Protein AF-A0A8H3QKE8-F1 (afdb_monomer_lite)

Structure (mmCIF, N/CA/C/O backbone):
data_AF-A0A8H3QKE8-F1
#
_entry.id   AF-A0A8H3QKE8-F1
#
loop_
_atom_site.group_PDB
_atom_site.id
_atom_site.type_symbol
_atom_site.label_atom_id
_atom_site.label_alt_id
_atom_site.label_comp_id
_atom_site.label_asym_id
_atom_site.label_entity_id
_atom_site.label_seq_id
_atom_site.pdbx_PDB_ins_code
_atom_site.Cartn_x
_atom_site.Cartn_y
_atom_site.Cartn_z
_atom_site.occupancy
_atom_site.B_iso_or_equiv
_atom_site.auth_seq_id
_atom_site.auth_comp_id
_atom_site.auth_asym_id
_atom_site.auth_atom_id
_atom_site.pdbx_PDB_model_num
ATOM 1 N N . MET A 1 1 ? 6.352 -2.243 0.664 1.00 73.75 1 MET A N 1
ATOM 2 C CA . MET A 1 1 ? 5.287 -1.216 0.732 1.00 73.75 1 MET A CA 1
ATOM 3 C C . MET A 1 1 ? 5.691 0.161 0.222 1.00 73.75 1 MET A C 1
ATOM 5 O O . MET A 1 1 ? 5.378 0.461 -0.923 1.00 73.75 1 MET A O 1
ATOM 9 N N . LEU A 1 2 ? 6.408 1.003 0.982 1.00 78.69 2 LEU A N 1
ATOM 10 C CA . LEU A 1 2 ? 6.655 2.410 0.589 1.00 78.69 2 LEU A CA 1
ATOM 11 C C . LEU A 1 2 ? 7.324 2.597 -0.787 1.00 78.69 2 LEU A C 1
ATOM 13 O O . LEU A 1 2 ? 6.950 3.490 -1.543 1.00 78.69 2 LEU A O 1
ATOM 17 N N . LEU A 1 3 ? 8.290 1.741 -1.138 1.00 80.44 3 LEU A N 1
ATOM 18 C CA . LEU A 1 3 ? 8.970 1.799 -2.440 1.00 80.44 3 LEU A CA 1
ATOM 19 C C . LEU A 1 3 ? 8.047 1.469 -3.621 1.00 80.44 3 LEU A C 1
ATOM 21 O O . LEU A 1 3 ? 8.253 1.989 -4.713 1.00 80.44 3 LEU A O 1
ATOM 25 N N . ASN A 1 4 ? 7.045 0.622 -3.399 1.00 84.06 4 ASN A N 1
ATOM 26 C CA . ASN A 1 4 ? 6.115 0.181 -4.438 1.00 84.06 4 ASN A CA 1
ATOM 27 C C . ASN A 1 4 ? 4.940 1.151 -4.585 1.00 84.06 4 ASN A C 1
ATOM 29 O O . ASN A 1 4 ? 4.376 1.299 -5.663 1.00 84.06 4 ASN A O 1
ATOM 33 N N . GLU A 1 5 ? 4.639 1.907 -3.533 1.00 82.44 5 GLU A N 1
ATOM 34 C CA . GLU A 1 5 ? 3.743 3.055 -3.612 1.00 82.44 5 GLU A CA 1
ATOM 35 C C . GLU A 1 5 ? 4.321 4.201 -4.462 1.00 82.44 5 GLU A C 1
ATOM 37 O O . GLU A 1 5 ? 3.583 4.914 -5.139 1.00 82.44 5 GLU A O 1
ATOM 42 N N . TYR A 1 6 ? 5.648 4.359 -4.475 1.00 84.25 6 TYR A N 1
ATOM 43 C CA . TYR A 1 6 ? 6.349 5.377 -5.261 1.00 84.25 6 TYR A CA 1
ATOM 44 C C . TYR A 1 6 ? 7.433 4.739 -6.139 1.00 84.25 6 TYR A C 1
ATOM 46 O O . TYR A 1 6 ? 8.629 4.869 -5.849 1.00 84.25 6 TYR A O 1
ATOM 54 N N . PRO A 1 7 ? 7.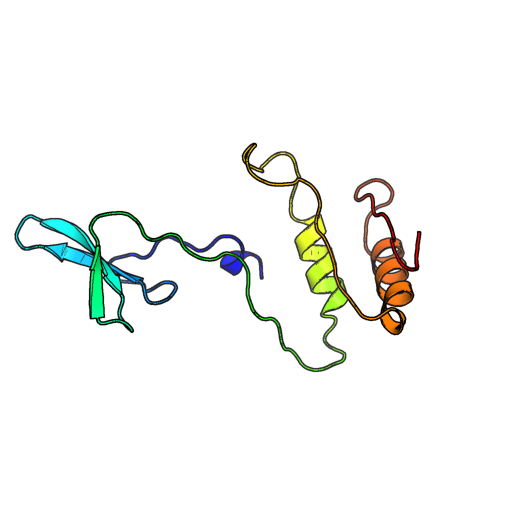038 4.052 -7.227 1.00 87.69 7 PRO A N 1
ATOM 55 C CA . PRO A 1 7 ? 7.979 3.313 -8.053 1.00 87.69 7 PRO A CA 1
ATOM 56 C C . PRO A 1 7 ? 9.029 4.251 -8.660 1.00 87.69 7 PRO A C 1
ATOM 58 O O . PRO A 1 7 ? 8.723 5.303 -9.238 1.00 87.69 7 PRO A O 1
ATOM 61 N N . LYS A 1 8 ? 10.302 3.855 -8.541 1.00 89.25 8 LYS A N 1
ATOM 62 C CA . LYS A 1 8 ? 11.419 4.572 -9.169 1.00 89.25 8 LYS A CA 1
ATOM 63 C C . LYS A 1 8 ? 11.303 4.500 -10.691 1.00 89.25 8 LYS A C 1
ATOM 65 O O . LYS A 1 8 ? 10.729 3.572 -11.249 1.00 89.25 8 LYS A O 1
ATOM 70 N N . LYS A 1 9 ? 11.872 5.490 -11.379 1.00 89.81 9 LYS A N 1
ATOM 71 C CA . LYS A 1 9 ? 11.910 5.491 -12.847 1.00 89.81 9 LYS A CA 1
ATOM 72 C C . LYS A 1 9 ? 12.775 4.320 -13.339 1.00 89.81 9 LYS A C 1
ATOM 74 O O . LYS A 1 9 ? 13.833 4.103 -12.743 1.00 89.81 9 LYS A O 1
ATOM 79 N N . PRO A 1 10 ? 12.369 3.609 -14.406 1.00 93.31 10 PRO A N 1
ATOM 80 C CA . PRO A 1 10 ? 13.245 2.639 -15.045 1.00 93.31 10 PRO A CA 1
ATOM 81 C C . PRO A 1 10 ? 14.466 3.359 -15.619 1.00 93.31 10 PRO A C 1
ATOM 83 O O . PRO A 1 10 ? 14.352 4.488 -16.107 1.00 93.31 10 PRO A O 1
ATOM 86 N N . THR A 1 11 ? 15.624 2.714 -15.549 1.00 93.75 11 THR A N 1
ATOM 87 C CA . THR A 1 11 ? 16.888 3.227 -16.095 1.00 93.75 11 THR A CA 1
ATOM 88 C C . THR A 1 11 ? 17.431 2.258 -17.137 1.00 93.75 11 THR A C 1
ATOM 90 O O . THR A 1 11 ? 16.772 1.279 -17.482 1.00 93.75 11 THR A O 1
ATOM 93 N N . ILE A 1 12 ? 18.609 2.554 -17.689 1.00 91.75 12 ILE A N 1
ATOM 94 C CA . ILE A 1 12 ? 19.276 1.670 -18.655 1.00 91.75 12 ILE A CA 1
ATOM 95 C C . ILE A 1 12 ? 19.713 0.363 -17.979 1.00 91.75 12 ILE A C 1
ATOM 97 O O . ILE A 1 12 ? 19.656 -0.692 -18.600 1.00 91.75 12 ILE A O 1
ATOM 101 N N . ASP A 1 13 ? 20.069 0.433 -16.695 1.00 92.75 13 ASP A N 1
ATOM 102 C CA . ASP A 1 13 ? 20.626 -0.694 -15.938 1.00 92.75 13 ASP A CA 1
ATOM 103 C C . ASP A 1 13 ? 19.602 -1.369 -15.017 1.00 92.75 13 ASP A C 1
ATOM 105 O O . ASP A 1 13 ? 19.852 -2.450 -14.487 1.00 92.75 13 ASP A O 1
ATOM 109 N N . LYS A 1 14 ? 18.451 -0.727 -14.781 1.00 94.50 14 LYS A N 1
ATOM 110 C CA . LYS A 1 14 ? 17.448 -1.205 -13.829 1.00 94.50 14 LYS A CA 1
ATOM 111 C C . LYS A 1 14 ? 16.056 -1.220 -14.436 1.00 94.50 14 LYS A C 1
ATOM 113 O O . LYS A 1 14 ? 15.453 -0.171 -14.681 1.00 94.50 14 LYS A O 1
ATOM 118 N N . GLU A 1 15 ? 15.536 -2.432 -14.588 1.00 94.56 15 GLU A N 1
ATOM 119 C CA . GLU A 1 15 ? 14.142 -2.671 -14.936 1.00 94.56 15 GLU A CA 1
ATOM 120 C C . GLU A 1 15 ? 13.214 -2.310 -13.765 1.00 94.56 15 GLU A C 1
ATOM 122 O O . GLU A 1 15 ? 13.512 -2.586 -12.599 1.00 94.56 15 GLU A O 1
ATOM 127 N N . VAL A 1 16 ? 12.074 -1.691 -14.079 1.00 94.12 16 VAL A N 1
ATOM 128 C CA . VAL A 1 16 ? 10.979 -1.443 -13.135 1.00 94.12 16 VAL A CA 1
ATOM 129 C C . VAL A 1 16 ? 9.659 -1.769 -13.820 1.00 94.12 16 VAL A C 1
ATOM 131 O O . VAL A 1 16 ? 9.349 -1.177 -14.850 1.00 94.12 16 VAL A O 1
ATOM 134 N N . GLN A 1 17 ? 8.874 -2.688 -13.246 1.00 93.62 17 GLN A N 1
ATOM 135 C CA . GLN A 1 17 ? 7.573 -3.115 -13.790 1.00 93.62 17 GLN A CA 1
ATOM 136 C C . GLN A 1 17 ? 7.651 -3.479 -15.282 1.00 93.62 17 GLN A C 1
ATOM 138 O O . GLN A 1 17 ? 6.844 -3.019 -16.087 1.00 93.62 17 GLN A O 1
ATOM 143 N N . PHE A 1 18 ? 8.662 -4.277 -15.646 1.00 95.75 18 PHE A N 1
ATOM 144 C CA . PHE A 1 18 ? 8.927 -4.723 -17.018 1.00 95.75 18 PHE A CA 1
ATOM 145 C C . PHE A 1 18 ? 9.339 -3.617 -17.991 1.00 95.75 18 PHE A C 1
ATOM 147 O O . PHE A 1 18 ? 9.430 -3.857 -19.190 1.00 95.75 18 PHE A O 1
ATOM 154 N N . TRP A 1 19 ? 9.611 -2.406 -17.508 1.00 96.75 19 TRP A N 1
ATOM 155 C CA . TRP A 1 19 ? 10.122 -1.310 -18.321 1.00 96.75 19 TRP A CA 1
ATOM 156 C C . TRP A 1 19 ? 11.609 -1.103 -18.076 1.00 96.75 19 TRP A C 1
ATOM 158 O O . TRP A 1 19 ? 12.051 -1.005 -16.932 1.00 96.75 19 TRP A O 1
ATOM 168 N N . ILE A 1 20 ? 12.373 -0.955 -19.156 1.00 96.88 20 ILE A N 1
ATOM 169 C CA . ILE A 1 20 ? 13.793 -0.588 -19.124 1.00 96.88 20 ILE A CA 1
ATOM 170 C C . ILE A 1 20 ? 14.062 0.525 -20.139 1.00 96.88 20 ILE A C 1
ATOM 172 O O . ILE A 1 20 ? 13.445 0.558 -21.208 1.00 96.88 20 ILE A O 1
ATOM 176 N N . GLN A 1 21 ? 14.957 1.461 -19.820 1.00 96.19 21 GLN A N 1
ATOM 177 C CA . GLN A 1 21 ? 15.346 2.491 -20.783 1.00 96.19 21 GLN A CA 1
ATOM 178 C C . GLN A 1 21 ? 16.360 1.936 -21.781 1.00 96.19 21 GLN A C 1
ATOM 180 O O . GLN A 1 21 ? 17.309 1.249 -21.420 1.00 96.19 21 GLN A O 1
ATOM 185 N N . LYS A 1 22 ? 16.195 2.283 -23.053 1.00 93.69 22 LYS A N 1
ATOM 186 C CA . LYS A 1 22 ? 17.160 2.011 -24.117 1.00 93.69 22 LYS A CA 1
ATOM 187 C C . LYS A 1 22 ? 17.469 3.297 -24.861 1.00 93.69 22 LYS A C 1
ATOM 189 O O . LYS A 1 22 ? 16.636 4.198 -24.928 1.00 93.69 22 LYS A O 1
ATOM 194 N N . LYS A 1 23 ? 18.674 3.384 -25.415 1.00 91.88 23 LYS A N 1
ATOM 195 C CA . LYS A 1 23 ? 19.039 4.445 -26.353 1.00 91.88 23 LYS A CA 1
ATOM 196 C C . LYS A 1 23 ? 18.936 3.896 -27.765 1.00 91.88 23 LYS A C 1
ATOM 198 O O . LYS A 1 23 ? 19.479 2.832 -28.044 1.00 91.88 23 LYS A O 1
ATOM 203 N N . ASP A 1 24 ? 18.238 4.618 -28.624 1.00 84.50 24 ASP A N 1
ATOM 204 C CA . ASP A 1 24 ? 18.234 4.339 -30.056 1.00 84.50 24 ASP A CA 1
ATOM 205 C C . ASP A 1 24 ? 19.573 4.763 -30.700 1.00 84.50 24 ASP A C 1
ATOM 207 O O . ASP A 1 24 ? 20.393 5.434 -30.065 1.00 84.50 24 ASP A O 1
ATOM 211 N N . GLN A 1 25 ? 19.786 4.427 -31.975 1.00 87.25 25 GLN A N 1
ATOM 212 C CA . GLN A 1 25 ? 20.946 4.843 -32.776 1.00 87.25 25 GLN A CA 1
ATOM 213 C C . GLN A 1 25 ? 21.139 6.370 -32.765 1.00 87.25 25 GLN A C 1
ATOM 215 O O . GLN A 1 25 ? 22.261 6.872 -32.776 1.00 87.25 25 GLN A O 1
ATOM 220 N N . THR A 1 26 ? 20.041 7.120 -32.638 1.00 88.88 26 THR A N 1
ATOM 221 C CA . THR A 1 26 ? 20.023 8.587 -32.516 1.00 88.88 26 THR A CA 1
ATOM 222 C C . THR A 1 26 ? 20.293 9.110 -31.094 1.00 88.88 26 THR A C 1
ATOM 224 O O . THR A 1 26 ? 20.158 10.305 -30.839 1.00 88.88 26 THR A O 1
ATOM 227 N N . LYS A 1 27 ? 20.649 8.236 -30.139 1.00 87.50 27 LYS A N 1
ATOM 228 C CA . LYS A 1 27 ? 20.799 8.508 -28.693 1.00 87.50 27 LYS A CA 1
ATOM 229 C C . LYS A 1 27 ? 19.522 8.972 -27.975 1.00 87.50 27 LYS A C 1
ATOM 231 O O . LYS A 1 27 ? 19.595 9.356 -26.805 1.00 87.50 27 LYS A O 1
ATOM 236 N N . LYS A 1 28 ? 18.350 8.901 -28.617 1.00 89.75 28 LYS A N 1
ATOM 237 C CA . LYS A 1 28 ? 17.056 9.174 -27.970 1.00 89.75 28 LYS A CA 1
ATOM 238 C C . LYS A 1 28 ? 16.691 8.065 -26.986 1.00 89.75 28 LYS A C 1
ATOM 240 O O . LYS A 1 28 ? 16.946 6.893 -27.252 1.00 89.75 28 LYS A O 1
ATOM 245 N N . ILE A 1 29 ? 16.092 8.445 -25.857 1.00 91.69 29 ILE A N 1
ATOM 246 C CA . ILE A 1 29 ? 15.626 7.502 -24.835 1.00 91.69 29 ILE A CA 1
ATOM 247 C C . ILE A 1 29 ? 14.285 6.911 -25.274 1.00 91.69 29 ILE A C 1
ATOM 249 O O . ILE A 1 29 ? 13.341 7.644 -25.559 1.00 91.69 29 ILE A O 1
ATOM 253 N N . LEU A 1 30 ? 14.217 5.585 -25.279 1.00 94.94 30 LEU A N 1
ATOM 254 C CA . LEU A 1 30 ? 13.019 4.779 -25.467 1.00 94.94 30 LEU A CA 1
ATOM 255 C C . LEU A 1 30 ? 12.784 3.943 -24.208 1.00 94.94 30 LEU A C 1
ATOM 257 O O . LEU A 1 30 ? 13.734 3.530 -23.545 1.00 94.94 30 LEU A O 1
ATOM 261 N N . TYR A 1 31 ? 11.527 3.652 -23.898 1.00 96.00 31 TYR A N 1
ATOM 262 C CA . TYR A 1 31 ? 11.147 2.712 -22.849 1.00 96.00 31 TYR A CA 1
ATOM 263 C C . TYR A 1 31 ? 10.707 1.412 -23.505 1.00 96.00 31 TYR A C 1
ATOM 265 O O . TYR A 1 31 ? 9.747 1.395 -24.271 1.00 96.00 31 TYR A O 1
ATOM 273 N N . PHE A 1 32 ? 11.421 0.330 -23.220 1.00 96.31 32 PHE A N 1
ATOM 274 C CA . PHE A 1 32 ? 11.142 -0.990 -23.769 1.00 96.31 32 PHE A CA 1
ATOM 275 C C . PHE A 1 32 ? 10.427 -1.847 -22.728 1.00 96.31 32 PHE A C 1
ATOM 277 O O . PHE A 1 32 ? 10.925 -1.982 -21.610 1.00 96.31 32 PHE A O 1
ATOM 284 N N . ASN A 1 33 ? 9.284 -2.424 -23.102 1.00 96.75 33 ASN A N 1
ATOM 285 C CA . ASN A 1 33 ? 8.577 -3.402 -22.290 1.00 96.75 33 ASN A CA 1
ATOM 286 C C . ASN A 1 33 ? 9.187 -4.792 -22.518 1.00 96.75 33 ASN A C 1
ATOM 288 O O . ASN A 1 33 ? 9.120 -5.333 -23.625 1.00 96.75 33 ASN A O 1
ATOM 292 N N . THR A 1 34 ? 9.795 -5.379 -21.492 1.00 95.94 34 THR A N 1
ATOM 293 C CA . THR A 1 34 ? 10.524 -6.648 -21.595 1.00 95.94 34 THR A CA 1
ATOM 294 C C . THR A 1 34 ? 9.611 -7.860 -21.721 1.00 95.94 34 THR A C 1
ATOM 296 O O . THR A 1 34 ? 10.012 -8.827 -22.371 1.00 95.94 34 THR A O 1
ATOM 299 N N . LEU A 1 35 ? 8.382 -7.791 -21.202 1.00 96.25 35 LEU A N 1
ATOM 300 C CA . LEU A 1 35 ? 7.385 -8.854 -21.347 1.00 96.25 35 LEU A CA 1
ATOM 301 C C . LEU A 1 35 ? 6.682 -8.805 -22.704 1.00 96.25 35 LEU A C 1
ATOM 303 O O . LEU A 1 35 ? 6.709 -9.776 -23.451 1.00 96.25 35 LEU A O 1
ATOM 307 N N . ALA A 1 36 ? 6.077 -7.666 -23.035 1.00 95.94 36 ALA A N 1
ATOM 308 C CA . ALA A 1 36 ? 5.264 -7.488 -24.236 1.00 95.94 36 ALA A CA 1
ATOM 309 C C . ALA A 1 36 ? 6.089 -7.159 -25.495 1.00 95.94 36 ALA A C 1
ATOM 311 O O . ALA A 1 36 ? 5.536 -7.066 -26.587 1.00 95.94 36 ALA A O 1
ATOM 312 N N . ARG A 1 37 ? 7.412 -6.990 -25.354 1.00 95.81 37 ARG A N 1
ATOM 313 C CA . ARG A 1 37 ? 8.387 -6.835 -26.450 1.00 95.81 37 ARG A CA 1
ATOM 314 C C . ARG A 1 37 ? 8.134 -5.647 -27.389 1.00 95.81 37 ARG A C 1
ATOM 316 O O . ARG A 1 37 ? 8.444 -5.724 -28.573 1.00 95.81 37 ARG A O 1
ATOM 323 N N . PHE A 1 38 ? 7.656 -4.521 -26.862 1.00 95.56 38 PHE A N 1
ATOM 324 C CA . PHE A 1 38 ? 7.481 -3.277 -27.627 1.00 95.56 38 PHE A CA 1
ATOM 325 C C . PHE A 1 38 ? 8.203 -2.090 -26.979 1.00 95.56 38 PHE A C 1
ATOM 327 O O . PHE A 1 38 ? 8.594 -2.149 -25.813 1.00 95.56 38 PHE A O 1
ATOM 334 N N . ALA A 1 39 ? 8.387 -1.004 -27.736 1.00 95.06 39 ALA A N 1
ATOM 335 C CA . ALA A 1 39 ? 9.004 0.230 -27.254 1.00 95.06 39 ALA A CA 1
ATOM 336 C C . ALA A 1 39 ? 8.069 1.433 -27.409 1.00 95.06 39 ALA A C 1
ATOM 338 O O . ALA A 1 39 ? 7.328 1.529 -28.384 1.00 95.06 39 ALA A O 1
ATOM 339 N N . ILE A 1 40 ? 8.155 2.373 -26.470 1.00 95.06 40 ILE A N 1
ATOM 340 C CA . ILE A 1 40 ? 7.481 3.674 -26.525 1.00 95.06 40 ILE A CA 1
ATOM 341 C C . ILE A 1 40 ? 8.478 4.803 -26.267 1.00 95.06 40 ILE A C 1
ATOM 343 O O . ILE A 1 40 ? 9.490 4.624 -25.591 1.00 95.06 40 ILE A O 1
ATOM 347 N N . ILE A 1 41 ? 8.186 5.983 -26.810 1.00 93.25 41 ILE A N 1
ATOM 348 C CA . ILE A 1 41 ? 8.994 7.195 -26.598 1.00 93.25 41 ILE A CA 1
ATOM 349 C C . ILE A 1 41 ? 8.540 7.917 -25.323 1.00 93.25 41 ILE A C 1
ATOM 351 O O . ILE A 1 41 ? 9.348 8.473 -24.579 1.00 93.25 41 ILE A O 1
ATOM 355 N N . THR A 1 42 ? 7.234 7.905 -25.058 1.00 93.31 42 THR A N 1
ATOM 356 C CA . THR A 1 42 ? 6.653 8.503 -23.860 1.00 93.31 42 THR A CA 1
ATOM 357 C C . THR A 1 42 ? 6.976 7.669 -22.629 1.00 93.31 42 THR A C 1
ATOM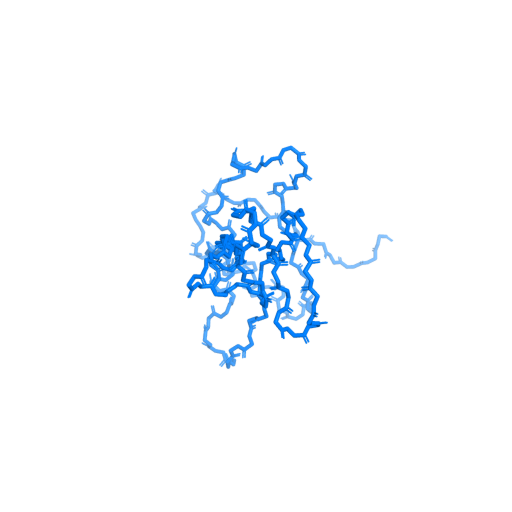 359 O O . THR A 1 42 ? 7.163 6.455 -22.695 1.00 93.31 42 THR A O 1
ATOM 362 N N . ARG A 1 43 ? 7.056 8.326 -21.472 1.00 89.06 43 ARG A N 1
ATOM 363 C CA . ARG A 1 43 ? 7.287 7.627 -20.210 1.00 89.06 43 ARG A CA 1
ATOM 364 C C . ARG A 1 43 ? 6.074 6.738 -19.885 1.00 89.06 43 ARG A C 1
ATOM 366 O O . ARG A 1 43 ? 4.960 7.259 -19.892 1.00 89.06 43 ARG A O 1
ATOM 373 N N . PRO A 1 44 ? 6.273 5.450 -19.550 1.00 92.81 44 PRO A N 1
ATOM 374 C CA . PRO A 1 44 ? 5.179 4.586 -19.136 1.00 92.81 44 PRO A CA 1
ATOM 375 C C . PRO A 1 44 ? 4.599 5.052 -17.798 1.00 92.81 44 PRO A C 1
ATOM 377 O O . PRO A 1 44 ? 5.329 5.492 -16.901 1.00 92.81 44 PRO A O 1
ATOM 380 N N . ASN A 1 45 ? 3.283 4.909 -17.658 1.00 90.38 45 ASN A N 1
ATOM 381 C CA . ASN A 1 45 ? 2.613 5.055 -16.374 1.00 90.38 45 ASN A CA 1
ATOM 382 C C . ASN A 1 45 ? 2.924 3.820 -15.528 1.00 90.38 45 ASN A C 1
ATOM 384 O O . ASN A 1 45 ? 2.537 2.708 -15.881 1.00 90.38 45 ASN A O 1
ATOM 388 N N . LEU A 1 46 ? 3.655 4.024 -14.435 1.00 91.31 46 LEU A N 1
ATOM 389 C CA . LEU A 1 46 ? 3.966 2.968 -13.479 1.00 91.31 46 LEU A CA 1
ATOM 390 C C . LEU A 1 46 ? 2.822 2.852 -12.477 1.00 91.31 46 LEU A C 1
ATOM 392 O O . LEU A 1 46 ? 2.316 3.867 -11.989 1.00 91.31 46 LEU A O 1
ATOM 396 N N . THR A 1 47 ? 2.428 1.625 -12.168 1.00 90.06 47 THR A N 1
ATOM 397 C CA . THR A 1 47 ? 1.400 1.361 -11.165 1.00 90.06 47 THR A CA 1
ATOM 398 C C . THR A 1 47 ? 1.963 1.601 -9.770 1.00 90.06 47 THR A C 1
ATOM 400 O O . THR A 1 47 ? 3.139 1.345 -9.507 1.00 90.06 47 THR A O 1
ATOM 403 N N . ARG A 1 48 ? 1.129 2.123 -8.871 1.00 87.38 48 ARG A N 1
ATOM 404 C CA . ARG A 1 48 ? 1.461 2.273 -7.451 1.00 87.38 48 ARG A CA 1
ATOM 405 C C . ARG A 1 48 ? 0.847 1.129 -6.657 1.00 87.38 48 ARG A C 1
ATOM 407 O O . ARG A 1 48 ? -0.210 0.622 -7.030 1.00 87.38 48 ARG A O 1
ATOM 414 N N . GLY A 1 49 ? 1.499 0.783 -5.559 1.00 87.88 49 GLY A N 1
ATOM 415 C CA . GLY A 1 49 ? 1.053 -0.256 -4.643 1.00 87.88 49 GLY A CA 1
ATOM 416 C C . GLY A 1 49 ? 1.612 -1.630 -4.997 1.00 87.88 49 GLY A C 1
ATOM 417 O O . GLY A 1 49 ? 2.438 -1.792 -5.895 1.00 87.88 49 GLY A O 1
ATOM 418 N N . GLU A 1 50 ? 1.185 -2.628 -4.235 1.00 88.62 50 GLU A N 1
ATOM 419 C CA . GLU A 1 50 ? 1.619 -4.012 -4.383 1.00 88.62 50 GLU A CA 1
ATOM 420 C C . GLU A 1 50 ? 0.551 -4.978 -3.872 1.00 88.62 50 GLU A C 1
ATOM 422 O O . GLU A 1 50 ? -0.358 -4.587 -3.138 1.00 88.62 50 GLU A O 1
ATOM 427 N N . ILE A 1 51 ? 0.696 -6.251 -4.236 1.00 90.19 51 ILE A N 1
ATOM 428 C CA . ILE A 1 51 ? -0.034 -7.339 -3.590 1.00 90.19 51 ILE A CA 1
ATOM 429 C C . ILE A 1 51 ? 0.785 -7.767 -2.380 1.00 90.19 51 ILE A C 1
ATOM 431 O O . ILE A 1 51 ? 1.932 -8.186 -2.521 1.00 90.19 51 ILE A O 1
ATOM 435 N N . PHE A 1 52 ? 0.182 -7.661 -1.201 1.00 84.88 52 PHE A N 1
ATOM 436 C CA . PHE A 1 52 ? 0.808 -8.049 0.052 1.00 84.88 52 PHE A CA 1
ATOM 437 C C . PHE A 1 52 ? 0.105 -9.276 0.634 1.00 84.88 52 PHE A C 1
ATOM 439 O O . PHE A 1 52 ? -0.982 -9.169 1.203 1.00 84.88 52 PHE A O 1
ATOM 446 N N . ALA A 1 53 ? 0.712 -10.446 0.440 1.00 86.75 53 ALA A N 1
ATOM 447 C CA . ALA A 1 53 ? 0.121 -11.752 0.730 1.00 86.75 53 ALA A CA 1
ATOM 448 C C . ALA A 1 53 ? 1.020 -12.584 1.659 1.00 86.75 53 ALA A C 1
ATOM 450 O O . ALA A 1 53 ? 1.389 -13.709 1.337 1.00 86.75 53 ALA A O 1
ATOM 451 N N . ASP A 1 54 ? 1.380 -12.006 2.805 1.00 84.31 54 ASP A N 1
ATOM 452 C CA . ASP A 1 54 ? 2.145 -12.698 3.847 1.00 84.31 54 ASP A CA 1
ATOM 453 C C . ASP A 1 54 ? 1.274 -13.684 4.640 1.00 84.31 54 ASP A C 1
ATOM 455 O O . ASP A 1 54 ? 0.039 -13.583 4.647 1.00 84.31 54 ASP A O 1
ATOM 459 N N . ASP A 1 55 ? 1.912 -14.569 5.407 1.00 86.12 55 ASP A N 1
ATOM 460 C CA . ASP A 1 55 ? 1.233 -15.482 6.328 1.00 86.12 55 ASP A CA 1
ATOM 461 C C . ASP A 1 55 ? 0.374 -14.742 7.368 1.00 86.12 55 ASP A C 1
ATOM 463 O O . ASP A 1 55 ? 0.596 -13.580 7.746 1.00 86.12 55 ASP A O 1
ATOM 467 N N . ILE A 1 56 ? -0.695 -15.405 7.812 1.00 81.19 56 ILE A N 1
ATOM 468 C CA . ILE A 1 56 ? -1.569 -14.899 8.876 1.00 81.19 56 ILE A CA 1
ATOM 469 C C . ILE A 1 56 ? -0.740 -14.761 10.164 1.00 81.19 56 ILE A C 1
ATOM 471 O O . ILE A 1 56 ? 0.025 -15.652 10.509 1.00 81.19 56 ILE A O 1
ATOM 475 N N . GLY A 1 57 ? -0.881 -13.633 10.867 1.00 78.44 57 GLY A N 1
ATOM 476 C CA . GLY A 1 57 ? -0.146 -13.360 12.111 1.00 78.44 57 GLY A CA 1
ATOM 477 C C . GLY A 1 57 ? 1.101 -12.478 11.963 1.00 78.44 57 GLY A C 1
ATOM 478 O O . GLY A 1 57 ? 1.610 -12.000 12.968 1.00 78.44 57 GLY A O 1
ATOM 479 N N . LEU A 1 58 ? 1.542 -12.153 10.743 1.00 77.50 58 LEU A N 1
ATOM 480 C CA . LEU A 1 58 ? 2.703 -11.273 10.495 1.00 77.50 58 LEU A CA 1
ATOM 481 C C . LEU A 1 58 ? 2.373 -9.765 10.520 1.00 77.50 58 LEU A C 1
ATOM 483 O O . LEU A 1 58 ? 2.968 -8.953 9.812 1.00 77.50 58 LEU A O 1
ATOM 487 N N . SER A 1 59 ? 1.387 -9.375 11.330 1.00 83.38 59 SER A N 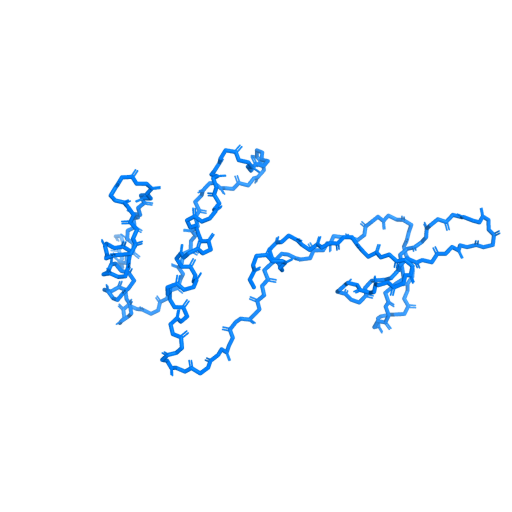1
ATOM 488 C CA . SER A 1 59 ? 1.029 -7.970 11.573 1.00 83.38 59 SER A CA 1
ATOM 489 C C . SER A 1 59 ? 0.716 -7.151 10.308 1.00 83.38 59 SER A C 1
ATOM 491 O O . SER A 1 59 ? 0.983 -5.955 10.244 1.00 83.38 59 SER A O 1
ATOM 493 N N . LYS A 1 60 ? 0.114 -7.757 9.277 1.00 90.62 60 LYS A N 1
ATOM 494 C CA . LYS A 1 60 ? -0.224 -7.053 8.022 1.00 90.62 60 LYS A CA 1
ATOM 495 C C . LYS A 1 60 ? -1.066 -5.787 8.249 1.00 90.62 60 LYS A C 1
ATOM 497 O O . LYS A 1 60 ? -0.851 -4.773 7.592 1.00 90.62 60 LYS A O 1
ATOM 502 N N . THR A 1 61 ? -1.980 -5.829 9.220 1.00 92.06 61 THR A N 1
ATOM 503 C CA . THR A 1 61 ? -2.812 -4.683 9.612 1.00 92.06 61 THR A CA 1
ATOM 504 C C . THR A 1 61 ? -1.966 -3.508 10.095 1.00 92.06 61 THR A C 1
ATOM 506 O O . THR A 1 61 ? -2.117 -2.405 9.575 1.00 92.06 61 THR A O 1
ATOM 509 N N . ILE A 1 62 ? -1.025 -3.729 11.023 1.00 92.44 62 ILE A N 1
ATOM 510 C CA . ILE A 1 62 ? -0.195 -2.636 11.550 1.00 92.44 62 ILE A CA 1
ATOM 511 C C . ILE A 1 62 ? 0.732 -2.062 10.477 1.00 92.44 62 ILE A C 1
ATOM 513 O O . ILE A 1 62 ? 0.926 -0.852 10.424 1.00 92.44 62 ILE A O 1
ATOM 517 N N . GLN A 1 63 ? 1.252 -2.906 9.578 1.00 90.94 63 GLN A N 1
ATOM 518 C CA . GLN A 1 63 ? 2.078 -2.456 8.456 1.00 90.94 63 GLN A CA 1
ATOM 519 C C . GLN A 1 63 ? 1.287 -1.530 7.522 1.00 90.94 63 GLN A C 1
ATOM 521 O O . GLN A 1 63 ? 1.792 -0.484 7.110 1.00 90.94 63 GLN A O 1
ATOM 526 N N . MET A 1 64 ? 0.023 -1.865 7.246 1.00 91.88 64 MET A N 1
ATOM 527 C CA . MET A 1 64 ? -0.855 -1.025 6.433 1.00 91.88 64 MET A CA 1
ATOM 528 C C . MET A 1 64 ? -1.226 0.284 7.147 1.00 91.88 64 MET A C 1
ATOM 530 O O . MET A 1 64 ? -1.190 1.346 6.530 1.00 91.88 64 MET A O 1
ATOM 534 N N . ILE A 1 65 ? -1.510 0.246 8.454 1.00 93.12 65 ILE A N 1
ATOM 535 C CA . ILE A 1 65 ? -1.753 1.458 9.257 1.00 93.12 65 ILE A CA 1
ATOM 536 C C . ILE A 1 65 ? -0.518 2.366 9.251 1.00 93.12 65 ILE A C 1
ATOM 538 O O . ILE A 1 65 ? -0.641 3.570 9.029 1.00 93.12 65 ILE A O 1
ATOM 542 N N . ALA A 1 66 ? 0.678 1.800 9.427 1.00 91.56 66 ALA A N 1
ATOM 543 C CA . ALA A 1 66 ? 1.932 2.543 9.363 1.00 91.56 66 ALA A CA 1
ATOM 544 C C . ALA A 1 66 ? 2.134 3.190 7.984 1.00 91.56 66 ALA A C 1
ATOM 546 O O . ALA A 1 66 ? 2.537 4.351 7.904 1.00 91.56 66 ALA A O 1
ATOM 547 N N . LEU A 1 67 ? 1.796 2.486 6.897 1.00 90.00 67 LEU A N 1
ATOM 548 C CA . LEU A 1 67 ? 1.835 3.046 5.547 1.00 90.00 67 LEU A CA 1
ATOM 549 C C . LEU A 1 67 ? 0.876 4.237 5.399 1.00 90.00 67 LEU A C 1
ATOM 551 O O . LEU A 1 67 ? 1.287 5.275 4.879 1.00 90.00 67 LEU A O 1
ATOM 555 N N . ILE A 1 68 ? -0.362 4.118 5.886 1.00 90.31 68 ILE A N 1
ATOM 556 C CA . ILE A 1 68 ? -1.356 5.204 5.863 1.00 90.31 68 ILE A CA 1
ATOM 557 C C . ILE A 1 68 ? -0.853 6.414 6.663 1.00 90.31 68 ILE A C 1
ATOM 559 O O . ILE A 1 68 ? -0.852 7.532 6.151 1.00 90.31 68 ILE A O 1
ATOM 563 N N . ALA A 1 69 ? -0.360 6.194 7.883 1.00 89.00 69 ALA A N 1
ATOM 564 C CA . ALA A 1 69 ? 0.129 7.251 8.767 1.00 89.00 69 ALA A CA 1
ATOM 565 C C . ALA A 1 69 ? 1.421 7.918 8.258 1.00 89.00 69 ALA A C 1
ATOM 567 O O . ALA A 1 69 ? 1.663 9.093 8.528 1.00 89.00 69 ALA A O 1
ATOM 568 N N . SER A 1 70 ? 2.247 7.196 7.493 1.00 86.12 70 SER A N 1
ATOM 569 C CA . SER A 1 70 ? 3.496 7.726 6.924 1.00 86.12 70 SER A CA 1
ATOM 570 C C . SER A 1 70 ? 3.285 8.786 5.836 1.00 86.12 70 SER A C 1
ATOM 572 O O . SER A 1 70 ? 4.233 9.479 5.462 1.00 86.12 70 SER A O 1
ATOM 574 N N . LYS A 1 71 ? 2.058 8.929 5.317 1.00 72.19 71 LYS A N 1
ATOM 575 C CA . LYS A 1 71 ? 1.733 9.874 4.249 1.00 72.19 71 LYS A CA 1
ATOM 576 C C . LYS A 1 71 ? 1.074 11.137 4.802 1.00 72.19 71 LYS A C 1
ATOM 578 O O . LYS A 1 71 ? -0.125 11.129 5.078 1.00 72.19 71 LYS A O 1
ATOM 583 N N . PRO A 1 72 ? 1.788 12.272 4.867 1.00 62.25 72 PRO A N 1
ATOM 584 C CA . PRO A 1 72 ? 1.122 13.543 5.086 1.00 62.25 72 PRO A CA 1
ATOM 585 C C . PRO A 1 72 ? 0.263 13.867 3.858 1.00 62.25 72 PRO A C 1
ATOM 587 O O . PRO A 1 72 ? 0.771 13.999 2.743 1.00 62.25 72 PRO A O 1
ATOM 590 N N . ALA A 1 73 ? -1.037 14.070 4.075 1.00 61.50 73 ALA A N 1
ATOM 591 C CA . ALA A 1 73 ? -2.006 14.497 3.059 1.00 61.50 73 ALA A CA 1
ATOM 592 C C . ALA A 1 73 ? -1.638 15.823 2.346 1.00 61.50 73 ALA A C 1
ATOM 594 O O . ALA A 1 73 ? -2.298 16.232 1.392 1.00 61.50 73 ALA A O 1
ATOM 595 N N . ILE A 1 74 ? -0.596 16.501 2.831 1.00 56.88 74 ILE A N 1
ATOM 596 C CA . ILE A 1 74 ? -0.040 17.763 2.338 1.00 56.88 74 ILE A CA 1
ATOM 597 C C . ILE A 1 74 ? 0.779 17.560 1.049 1.00 56.88 74 ILE A C 1
ATOM 599 O O . ILE A 1 74 ? 0.865 18.477 0.242 1.00 56.88 74 ILE A O 1
ATOM 603 N N . ASN A 1 75 ? 1.324 16.360 0.814 1.00 61.25 75 ASN A N 1
ATOM 604 C CA . ASN A 1 75 ? 2.217 16.072 -0.320 1.00 61.25 75 ASN A CA 1
ATOM 605 C C . ASN A 1 75 ? 1.523 15.359 -1.496 1.00 61.25 75 ASN A C 1
ATOM 607 O O . ASN A 1 75 ? 2.185 14.704 -2.303 1.00 61.25 75 ASN A O 1
ATOM 611 N N . LEU A 1 76 ? 0.192 15.422 -1.575 1.00 66.56 76 LEU A N 1
ATOM 612 C CA . LEU A 1 76 ? -0.574 14.822 -2.667 1.00 66.56 76 LEU A CA 1
ATOM 613 C C . LEU A 1 76 ? -0.912 15.881 -3.720 1.00 66.56 76 LEU A C 1
ATOM 615 O O . LEU A 1 76 ? -1.396 16.959 -3.377 1.00 66.56 76 LEU A O 1
ATOM 619 N N . ASP A 1 77 ? -0.688 15.554 -4.998 1.00 67.69 77 ASP A N 1
ATOM 620 C CA . ASP A 1 77 ? -1.200 16.361 -6.110 1.00 67.69 77 ASP A CA 1
ATOM 621 C C . ASP A 1 77 ? -2.720 16.517 -5.967 1.00 67.69 77 ASP A C 1
ATOM 623 O O . ASP A 1 77 ? -3.399 15.581 -5.540 1.00 67.69 77 ASP A O 1
ATOM 627 N N . PHE A 1 78 ? -3.272 17.654 -6.402 1.00 74.81 78 PHE A N 1
ATOM 628 C CA . PHE A 1 78 ? -4.713 17.966 -6.346 1.00 74.81 78 PHE A CA 1
ATOM 629 C C . PHE A 1 78 ? -5.628 16.925 -7.020 1.00 74.81 78 PHE A C 1
ATOM 631 O O . PHE A 1 78 ? -6.842 16.966 -6.859 1.00 74.81 78 PHE A O 1
ATOM 638 N N . ILE A 1 79 ? -5.045 15.997 -7.779 1.00 77.88 79 ILE A N 1
ATOM 639 C CA . ILE A 1 79 ? -5.722 14.908 -8.482 1.00 77.88 79 ILE A CA 1
ATOM 640 C C . ILE A 1 79 ? -6.049 13.735 -7.532 1.00 77.88 79 ILE A C 1
ATOM 642 O O . ILE A 1 79 ? -6.940 12.943 -7.829 1.00 77.88 79 ILE A O 1
ATOM 646 N N . TYR A 1 80 ? -5.363 13.601 -6.388 1.00 78.62 80 TYR A N 1
ATOM 647 C CA . TYR A 1 80 ? -5.517 12.456 -5.483 1.00 78.62 80 TYR A CA 1
ATOM 648 C C . TYR A 1 80 ? -6.300 12.796 -4.212 1.00 78.62 80 TYR A C 1
ATOM 650 O O . TYR A 1 80 ? -6.150 13.865 -3.621 1.00 78.62 80 TYR A O 1
ATOM 658 N N . SER A 1 81 ? -7.096 11.829 -3.746 1.00 84.31 81 SER A N 1
ATOM 659 C CA . SER A 1 81 ? -7.794 11.924 -2.463 1.00 84.31 81 SER A CA 1
ATOM 660 C C . SER A 1 81 ? -6.813 11.876 -1.292 1.00 84.31 81 SER A C 1
ATOM 662 O O . SER A 1 81 ? -5.862 11.095 -1.286 1.00 84.31 81 SER A O 1
ATOM 664 N N . LYS A 1 82 ? -7.098 12.678 -0.265 1.00 85.44 82 LYS A N 1
ATOM 665 C CA . LYS A 1 82 ? -6.393 12.662 1.026 1.00 85.44 82 LYS A CA 1
ATOM 666 C C . LYS A 1 82 ? -6.848 11.512 1.934 1.00 85.44 82 LYS A C 1
ATOM 668 O O . LYS A 1 82 ? -6.275 11.321 3.002 1.00 85.44 82 LYS A O 1
ATOM 673 N N . THR A 1 83 ? -7.864 10.760 1.515 1.00 89.06 83 THR A N 1
ATOM 674 C CA . THR A 1 83 ? -8.481 9.672 2.278 1.00 89.06 83 THR A CA 1
ATOM 675 C C . THR A 1 83 ? -8.084 8.318 1.701 1.00 89.06 83 THR A C 1
ATOM 677 O O . THR A 1 83 ? -8.096 8.127 0.486 1.00 89.06 83 THR A O 1
ATOM 680 N N . THR A 1 84 ? -7.776 7.361 2.579 1.00 91.75 84 THR A N 1
ATOM 681 C CA . THR A 1 84 ? -7.570 5.954 2.207 1.00 91.75 84 THR A CA 1
ATOM 682 C C . THR A 1 84 ? -8.842 5.160 2.488 1.00 91.75 84 THR A C 1
ATOM 684 O O . THR A 1 84 ? -9.365 5.220 3.597 1.00 91.75 84 THR A O 1
ATOM 687 N N . LEU A 1 85 ? -9.326 4.411 1.496 1.00 94.38 85 LEU A N 1
ATOM 688 C CA . LEU A 1 85 ? -10.434 3.469 1.656 1.00 94.38 85 LEU A CA 1
ATOM 689 C C . LEU A 1 85 ? -9.879 2.075 1.966 1.00 94.38 85 LEU A C 1
ATOM 691 O O . LEU A 1 85 ? -9.055 1.557 1.215 1.00 94.38 85 LEU A O 1
ATOM 695 N N . ILE A 1 86 ? -10.359 1.464 3.048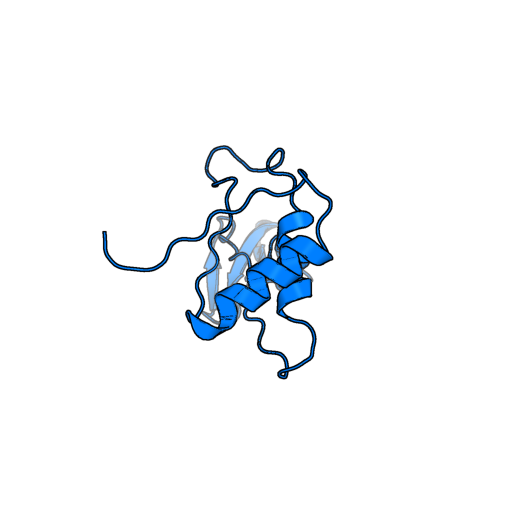 1.00 94.31 86 ILE A N 1
ATOM 696 C CA . ILE A 1 86 ? -10.063 0.075 3.409 1.00 94.31 86 ILE A CA 1
ATOM 697 C C . ILE A 1 86 ? -11.348 -0.727 3.221 1.00 94.31 86 ILE A C 1
ATOM 699 O O . ILE A 1 86 ? -12.368 -0.406 3.822 1.00 94.31 86 ILE A O 1
ATOM 703 N N . ILE A 1 87 ? -11.296 -1.762 2.383 1.00 94.94 87 ILE A N 1
ATOM 704 C CA . ILE A 1 87 ? -12.410 -2.689 2.164 1.00 94.94 87 ILE A CA 1
ATOM 705 C C . ILE A 1 87 ? -12.025 -4.018 2.800 1.00 94.94 87 ILE A C 1
ATOM 707 O O . ILE A 1 87 ? -10.995 -4.597 2.456 1.00 94.94 87 ILE A O 1
ATOM 711 N N . ALA A 1 88 ? -12.842 -4.493 3.732 1.00 92.38 88 ALA A N 1
ATOM 712 C CA . ALA A 1 88 ? -12.601 -5.742 4.432 1.00 92.38 88 ALA A CA 1
ATOM 713 C C . ALA A 1 88 ? -13.927 -6.389 4.874 1.00 92.38 88 ALA A C 1
ATOM 715 O O . ALA A 1 88 ? -14.945 -5.698 4.949 1.00 92.38 88 ALA A O 1
ATOM 716 N N . PRO A 1 89 ? -13.938 -7.702 5.172 1.00 95.00 89 PRO A N 1
ATOM 717 C CA . PRO A 1 89 ? -15.087 -8.355 5.793 1.00 95.00 89 PRO A CA 1
ATOM 718 C C . PRO A 1 89 ? -15.488 -7.690 7.116 1.00 95.00 89 PRO A C 1
ATOM 720 O O . PRO A 1 89 ? -14.632 -7.223 7.866 1.00 95.00 89 PRO A O 1
ATOM 723 N N . LEU A 1 90 ? -16.783 -7.720 7.450 1.00 92.50 90 LEU A N 1
ATOM 724 C CA . LEU A 1 90 ? -17.291 -7.118 8.691 1.00 92.50 90 LEU A CA 1
ATOM 725 C C . LEU A 1 90 ? -16.614 -7.701 9.943 1.00 92.50 90 LEU A C 1
ATOM 727 O O . LEU A 1 90 ? -16.336 -6.976 10.891 1.00 92.50 90 LEU A O 1
ATOM 731 N N . SER A 1 91 ? -16.274 -8.991 9.914 1.00 92.94 91 SER A N 1
ATOM 732 C CA . SER A 1 91 ? -15.641 -9.704 11.028 1.00 92.94 91 SER A CA 1
ATOM 733 C C . SER A 1 91 ? -14.256 -9.182 11.422 1.00 92.94 91 SER A C 1
ATOM 735 O O . SER A 1 91 ? -13.772 -9.532 12.491 1.00 92.94 91 SER A O 1
ATOM 737 N N . VAL A 1 92 ? -13.588 -8.391 10.573 1.00 92.31 92 VAL A N 1
ATOM 738 C CA . VAL A 1 92 ? -12.260 -7.826 10.879 1.00 92.31 92 VAL A CA 1
ATOM 739 C C . VAL A 1 92 ? -12.299 -6.329 11.171 1.00 92.31 92 VAL A C 1
ATOM 741 O O . VAL A 1 92 ? -11.254 -5.734 11.424 1.00 92.31 92 VAL A O 1
ATOM 744 N N . LEU A 1 93 ? -13.481 -5.710 11.129 1.00 93.31 93 LEU A N 1
ATOM 745 C CA . LEU A 1 93 ? -13.644 -4.271 11.301 1.00 93.31 93 LEU A CA 1
ATOM 746 C C . LEU A 1 93 ? -13.199 -3.799 12.690 1.00 93.31 93 LEU A C 1
ATOM 748 O O . LEU A 1 93 ? -12.409 -2.862 12.781 1.00 93.31 93 LEU A O 1
ATOM 752 N N . GLU A 1 94 ? -13.651 -4.473 13.749 1.00 93.31 94 GLU A N 1
ATOM 753 C CA . GLU A 1 94 ? -13.262 -4.149 15.131 1.00 93.31 94 GLU A CA 1
ATOM 754 C C . GLU A 1 94 ? -11.743 -4.219 15.306 1.00 93.31 94 GLU A C 1
ATOM 756 O O . GLU A 1 94 ? -11.130 -3.283 15.811 1.00 93.31 94 GLU A O 1
ATOM 761 N N . ASN A 1 95 ? -11.107 -5.251 14.743 1.00 93.06 95 ASN A N 1
ATOM 762 C CA . ASN A 1 95 ? -9.653 -5.374 14.760 1.00 93.06 95 ASN A CA 1
ATOM 763 C C . ASN A 1 95 ? -8.948 -4.177 14.088 1.00 93.06 95 ASN A C 1
ATOM 765 O O . ASN A 1 95 ? -7.914 -3.731 14.573 1.00 93.06 95 ASN A O 1
ATOM 769 N N . TRP A 1 96 ? -9.473 -3.623 12.989 1.00 95.00 96 TRP A N 1
ATOM 770 C CA . TRP A 1 96 ? -8.891 -2.409 12.397 1.00 95.00 96 TRP A CA 1
ATOM 771 C C . TRP A 1 96 ? -9.024 -1.193 13.316 1.00 95.00 96 TRP A C 1
ATOM 773 O O . TRP A 1 96 ? -8.062 -0.438 13.462 1.00 95.00 96 TRP A O 1
ATOM 783 N N . ILE A 1 97 ? -10.193 -1.015 13.932 1.00 94.56 97 ILE A N 1
ATOM 784 C CA . ILE A 1 97 ? -10.479 0.090 14.854 1.00 94.56 97 ILE A CA 1
ATOM 785 C C . ILE A 1 97 ? -9.526 0.037 16.052 1.00 94.56 97 ILE A C 1
ATOM 787 O O . ILE A 1 97 ? -8.862 1.031 16.355 1.00 94.56 97 ILE A O 1
ATOM 791 N N . ASP A 1 98 ? -9.393 -1.131 16.676 1.00 95.25 98 ASP A N 1
ATOM 792 C CA . ASP A 1 98 ? -8.519 -1.332 17.830 1.00 95.25 98 ASP A CA 1
ATOM 793 C C . ASP A 1 98 ? -7.058 -1.059 17.482 1.00 95.25 98 ASP A C 1
ATOM 795 O O . ASP A 1 98 ? -6.377 -0.312 18.184 1.00 95.25 98 ASP A O 1
ATOM 799 N N . GLN A 1 99 ? -6.581 -1.585 16.351 1.00 95.69 99 GLN A N 1
ATOM 800 C CA . GLN A 1 99 ? -5.203 -1.368 15.914 1.00 95.69 99 GLN A CA 1
ATOM 801 C C . GLN A 1 99 ? -4.912 0.113 15.634 1.00 95.69 99 GLN A C 1
ATOM 803 O O . GLN A 1 99 ? -3.834 0.600 15.976 1.00 95.69 99 GLN A O 1
ATOM 808 N N . ILE A 1 100 ? -5.864 0.858 15.063 1.00 94.94 100 ILE A N 1
ATOM 809 C CA . ILE A 1 100 ? -5.714 2.307 14.869 1.00 94.94 100 ILE A CA 1
ATOM 810 C C . ILE A 1 100 ? -5.652 3.020 16.224 1.00 94.94 100 ILE A C 1
ATOM 812 O O . ILE A 1 100 ? -4.730 3.799 16.458 1.00 94.94 100 ILE A O 1
ATOM 816 N N . ASN A 1 101 ? -6.588 2.731 17.130 1.00 94.62 101 ASN A N 1
A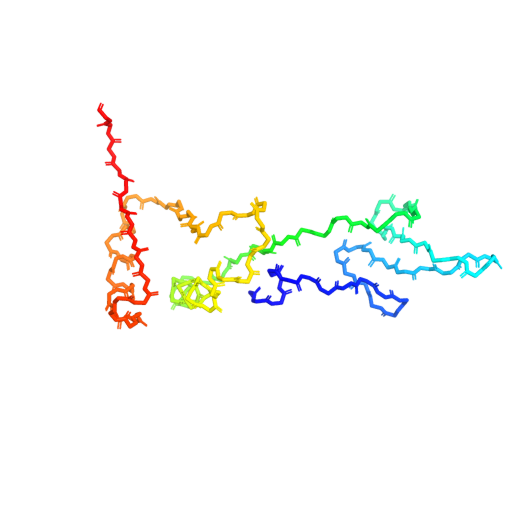TOM 817 C CA . ASN A 1 101 ? -6.663 3.382 18.439 1.00 94.62 101 ASN A CA 1
ATOM 818 C C . ASN A 1 101 ? -5.432 3.088 19.316 1.00 94.62 101 ASN A C 1
ATOM 820 O O . ASN A 1 101 ? -4.998 3.956 20.072 1.00 94.62 101 ASN A O 1
ATOM 824 N N . MET A 1 102 ? -4.862 1.883 19.215 1.00 95.25 102 MET A N 1
ATOM 825 C CA . MET A 1 102 ? -3.690 1.463 19.989 1.00 95.25 102 MET A CA 1
ATOM 826 C C . MET A 1 102 ? -2.367 2.001 19.433 1.00 95.25 102 MET A C 1
ATOM 828 O O . MET A 1 102 ? -1.460 2.303 20.209 1.00 95.25 102 MET A O 1
ATOM 832 N N . HIS A 1 103 ? -2.223 2.085 18.107 1.00 94.62 103 HIS A N 1
ATOM 833 C CA . HIS A 1 103 ? -0.920 2.308 17.468 1.00 94.62 103 HIS A CA 1
ATOM 834 C C . HIS A 1 103 ? -0.775 3.659 16.763 1.00 94.62 103 HIS A C 1
ATOM 836 O O . HIS A 1 103 ? 0.331 4.010 16.347 1.00 94.62 103 HIS A O 1
ATOM 842 N N . VAL A 1 104 ? -1.850 4.439 16.637 1.00 94.00 104 VAL A N 1
ATOM 843 C CA . VAL A 1 104 ? -1.806 5.776 16.038 1.00 94.00 104 VAL A CA 1
ATOM 844 C C . VAL A 1 104 ? -1.940 6.840 17.121 1.00 94.00 104 VAL A C 1
ATOM 846 O O . VAL A 1 104 ? -2.752 6.735 18.037 1.00 94.00 104 VAL A O 1
ATOM 849 N N . LYS A 1 105 ? -1.133 7.902 17.018 1.00 93.12 105 LYS A N 1
ATOM 850 C CA . LYS A 1 105 ? -1.224 9.045 17.929 1.00 93.12 105 LYS A CA 1
ATOM 851 C C . LYS A 1 105 ? -2.627 9.657 17.843 1.00 93.12 105 LYS A C 1
ATOM 853 O O . LYS A 1 105 ? -3.137 9.926 16.756 1.00 93.12 105 LYS A O 1
ATOM 858 N N . LYS A 1 106 ? -3.236 9.928 19.000 1.00 90.38 106 LYS A N 1
ATOM 859 C CA . LYS A 1 106 ? -4.548 10.583 19.072 1.00 90.38 106 LYS A CA 1
ATOM 860 C C . LYS A 1 106 ? -4.550 11.875 18.236 1.00 90.38 106 LYS A C 1
ATOM 862 O O . LYS A 1 106 ? -3.584 12.636 18.280 1.00 90.38 106 LYS A O 1
ATOM 867 N N . GLU A 1 107 ? -5.623 12.083 17.473 1.00 87.38 107 GLU A N 1
ATOM 868 C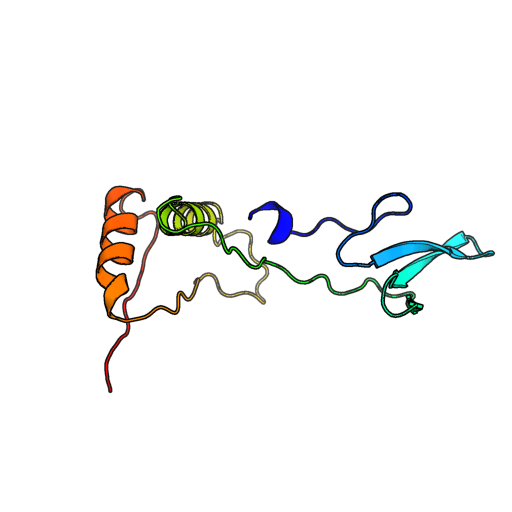 CA . GLU A 1 107 ? -5.854 13.249 16.593 1.00 87.38 107 GLU A CA 1
ATOM 869 C C . GLU A 1 107 ? -4.911 13.379 15.381 1.00 87.38 107 GLU A C 1
ATOM 871 O O . GLU A 1 107 ? -5.011 14.351 14.636 1.00 87.38 107 GLU A O 1
ATOM 876 N N . SER A 1 108 ? -4.022 12.409 15.120 1.00 88.75 108 SER A N 1
ATOM 877 C CA . SER A 1 108 ? -3.160 12.443 13.926 1.00 88.75 108 SER A CA 1
ATOM 878 C C . SER A 1 108 ? -3.754 11.736 12.705 1.00 88.75 108 SER A C 1
ATOM 880 O O . SER A 1 108 ? -3.259 11.918 11.596 1.00 88.75 108 SER A O 1
ATOM 882 N N . LEU A 1 109 ? -4.780 10.905 12.898 1.00 89.25 109 LEU A N 1
ATOM 883 C CA . LEU A 1 109 ? -5.499 10.208 11.834 1.00 89.25 109 LEU A CA 1
ATOM 884 C C . LEU A 1 109 ? -6.981 10.151 12.200 1.00 89.25 109 LEU A C 1
ATOM 886 O O . LEU A 1 109 ? -7.339 9.665 13.270 1.00 89.25 109 LEU A O 1
ATOM 890 N N . PHE A 1 110 ? -7.833 10.630 11.299 1.00 91.00 110 PHE A N 1
ATOM 891 C CA . PHE A 1 110 ? -9.282 10.518 11.426 1.00 91.00 110 PHE A CA 1
ATOM 892 C C . PHE A 1 110 ? -9.769 9.365 10.552 1.00 91.00 110 PHE A C 1
ATOM 894 O O . PHE A 1 110 ? -9.330 9.230 9.409 1.00 91.00 110 PHE A O 1
ATOM 901 N N . TYR A 1 111 ? -10.679 8.549 11.079 1.00 93.38 111 TYR A N 1
ATOM 902 C CA . TYR A 1 111 ? -11.307 7.460 10.338 1.00 93.38 111 TYR A CA 1
ATOM 903 C C . TYR A 1 111 ? -12.827 7.521 10.472 1.00 93.38 111 TYR A C 1
ATOM 905 O O . TYR A 1 111 ? -13.367 8.063 11.435 1.00 93.38 111 TYR A O 1
ATOM 913 N N . TYR A 1 112 ? -13.506 6.959 9.477 1.00 95.12 112 TYR A N 1
ATOM 914 C CA . TYR A 1 112 ? -14.948 6.770 9.465 1.00 95.12 112 TYR A CA 1
ATOM 915 C C . TYR A 1 112 ? -15.244 5.321 9.094 1.00 95.12 112 TYR A C 1
ATOM 917 O O . TYR A 1 112 ? -14.563 4.739 8.248 1.00 95.12 112 TYR A O 1
ATOM 925 N N . VAL A 1 113 ? -16.251 4.751 9.745 1.00 94.75 113 VAL A N 1
ATOM 926 C CA . VAL A 1 113 ? -16.666 3.364 9.569 1.00 94.75 113 VAL A CA 1
ATOM 927 C C . VAL A 1 113 ? -18.024 3.356 8.887 1.00 94.75 113 VAL A C 1
ATOM 929 O O . VAL A 1 113 ? -18.970 3.967 9.376 1.00 94.75 113 VAL A O 1
ATOM 932 N N . PHE A 1 114 ? -18.110 2.652 7.760 1.00 93.25 114 PHE A N 1
ATOM 933 C CA . PHE A 1 114 ? -19.340 2.496 6.995 1.00 93.25 114 PHE A CA 1
ATOM 934 C C . PHE A 1 114 ? -19.640 1.011 6.786 1.00 93.25 114 PHE A C 1
ATOM 936 O O . PHE A 1 114 ? -18.866 0.308 6.136 1.00 93.25 114 PHE A O 1
ATOM 943 N N . HIS A 1 115 ? -20.761 0.540 7.330 1.00 87.56 115 HIS A N 1
ATOM 944 C CA . HIS A 1 115 ? -21.318 -0.783 7.057 1.00 87.56 115 HIS A CA 1
ATOM 945 C C . HIS A 1 115 ? -22.835 -0.782 7.294 1.00 87.56 115 HIS A C 1
ATOM 947 O O . HIS A 1 115 ? -23.332 -0.033 8.131 1.00 87.56 115 HIS A O 1
ATOM 953 N N . GLY A 1 116 ? -23.562 -1.653 6.589 1.00 83.56 116 GLY A N 1
ATOM 954 C CA . GLY A 1 116 ? -25.027 -1.733 6.637 1.00 83.56 116 GLY A CA 1
ATOM 955 C C . GLY A 1 116 ? -25.698 -1.211 5.364 1.00 83.56 116 GLY A C 1
ATOM 956 O O . GLY A 1 116 ? -25.030 -0.896 4.381 1.00 83.56 116 GLY A O 1
ATOM 957 N N . VAL A 1 117 ? -27.028 -1.170 5.380 1.00 68.69 117 VAL A N 1
ATOM 958 C CA . VAL A 1 117 ? -27.866 -0.594 4.316 1.00 68.69 117 VAL A CA 1
ATOM 959 C C . VAL A 1 117 ? -28.364 0.768 4.795 1.00 68.69 117 VAL A C 1
ATOM 961 O O . VAL A 1 117 ? -28.770 0.874 5.951 1.00 68.69 117 VAL A O 1
ATOM 964 N N . ASN A 1 118 ? -28.289 1.782 3.925 1.00 52.78 118 ASN A N 1
ATOM 965 C CA . ASN A 1 118 ? -28.927 3.085 4.147 1.00 52.78 118 ASN A CA 1
ATOM 966 C C . ASN A 1 118 ? -30.440 2.938 4.324 1.00 52.78 118 ASN A C 1
ATOM 968 O O . ASN A 1 118 ? -31.033 2.158 3.542 1.00 52.78 118 ASN A O 1
#

Radius of gyration: 19.54 Å; chains: 1; bounding box: 50×33×53 Å

Organism: NCBI:txid94130

Foldseek 3Di:
DVCQQPPDFAECVGDDPQWHWDADPVRQTWIARNPVGDIDNDGDDRDGDDDDDDDPPPPPLLVVLCVLLVDDLVPDDPVDDNDDDDDDDPVCPVVNVVSCVPPPDPPSDDDDDDDDDD

Secondary structure (DSSP, 8-state):
-HHHHSPPPP-SS--BTTEEEEE-TT--EEEEETTT--EESSPP-PPP-----PPTTS-HHHHHHHHHHT--GGGS-TTS-S-------GGGHHHHHHHHHHHS-TTS-------S--

Sequence (118 aa):
MLLNEYPKKPTIDKEVQFWIQKKDQTKKILYFNTLARFAIITRPNLTRGEIFADDIGLSKTIQMIALIASKPAINLDFIYSKTTLIIAPLSVLENWIDQINMHVKKESLFYYVFHGVN

pLDDT: mean 88.39, std 8.91, range [52.78, 96.88]

InterPro domains:
  IPR000330 SNF2, N-terminal domain [PF00176] (45-117)
  IPR027417 P-loop containing nucleoside triphosphate hydrolase [SSF52540] (44-116)
  IPR038718 SNF2-like, N-terminal domain superfamily [G3DSA:3.40.50.10810] (13-118)